Protein AF-A0AAV5AGS3-F1 (afdb_monomer_lite)

Sequence (94 aa):
MLVFDPRKRITATEALSDPYVAPYHDPQDEPIAREAFDWSFNDAELPVDSWKVMMYSEILDFHQVGDALTDPSVVPEGALAGPERRDDDEQVDN

Structure (mmCIF, N/CA/C/O backbone):
data_AF-A0AAV5AGS3-F1
#
_entry.id   AF-A0AAV5AGS3-F1
#
loop_
_atom_site.group_PDB
_atom_site.id
_atom_site.type_symbol
_atom_site.label_atom_id
_atom_site.label_alt_id
_atom_site.label_comp_id
_atom_site.label_asym_id
_atom_site.label_entity_id
_atom_site.label_seq_id
_atom_site.pdbx_PDB_ins_code
_atom_site.Cartn_x
_atom_site.Cartn_y
_atom_site.Cartn_z
_atom_site.occupancy
_atom_site.B_iso_or_equiv
_atom_site.auth_seq_id
_atom_site.auth_comp_id
_atom_site.auth_asym_id
_atom_site.auth_atom_id
_atom_site.pdbx_PDB_model_num
ATOM 1 N N . MET A 1 1 ? -0.979 -5.281 16.147 1.00 75.38 1 MET A N 1
ATOM 2 C CA . MET A 1 1 ? 0.026 -5.140 15.062 1.00 75.38 1 MET A CA 1
ATOM 3 C C . MET A 1 1 ? 1.304 -5.957 15.275 1.00 75.38 1 MET A C 1
ATOM 5 O O . MET A 1 1 ? 1.680 -6.692 14.371 1.00 75.38 1 MET A O 1
ATOM 9 N N . LEU A 1 2 ? 1.986 -5.873 16.425 1.00 89.12 2 LEU A N 1
ATOM 10 C CA . LEU A 1 2 ? 3.255 -6.588 16.651 1.00 89.12 2 LEU A CA 1
ATOM 11 C C . LEU A 1 2 ? 3.031 -8.017 17.170 1.00 89.12 2 LEU A C 1
ATOM 13 O O . LEU A 1 2 ? 3.185 -8.301 18.353 1.00 89.12 2 LEU A O 1
ATOM 17 N N . VAL A 1 3 ? 2.629 -8.912 16.269 1.00 91.06 3 VAL A N 1
ATOM 18 C CA . VAL A 1 3 ? 2.438 -10.342 16.551 1.00 91.06 3 VAL A CA 1
ATOM 19 C C . VAL A 1 3 ? 3.361 -11.152 15.642 1.00 91.06 3 VAL A C 1
ATOM 21 O O . VAL A 1 3 ? 3.487 -10.843 14.453 1.00 91.06 3 VAL A O 1
ATOM 24 N N . PHE A 1 4 ? 4.018 -12.167 16.214 1.00 91.75 4 PHE A N 1
ATOM 25 C CA . PHE A 1 4 ? 4.961 -13.029 15.492 1.00 91.75 4 PHE A CA 1
ATOM 26 C C . PHE A 1 4 ? 4.273 -13.826 14.378 1.00 91.75 4 PHE A C 1
ATOM 28 O O . PHE A 1 4 ? 4.778 -13.907 13.264 1.00 91.75 4 PHE A O 1
ATOM 35 N N . ASP A 1 5 ? 3.097 -14.379 14.672 1.00 93.50 5 ASP A N 1
ATOM 36 C CA . ASP A 1 5 ? 2.269 -15.068 13.686 1.00 93.50 5 ASP A CA 1
ATOM 37 C C . ASP A 1 5 ? 1.561 -14.039 12.781 1.00 93.50 5 ASP A C 1
ATOM 39 O O . ASP A 1 5 ? 0.729 -13.269 13.279 1.00 93.50 5 ASP A O 1
ATOM 43 N N . PRO A 1 6 ? 1.849 -14.006 11.465 1.00 91.75 6 PRO A N 1
ATOM 44 C CA . PRO A 1 6 ? 1.248 -13.040 10.551 1.00 91.75 6 PRO A CA 1
ATOM 45 C C . PRO A 1 6 ? -0.261 -13.236 10.401 1.00 91.75 6 PRO A C 1
ATOM 47 O O . PRO A 1 6 ? -0.969 -12.266 10.164 1.00 91.75 6 PRO A O 1
ATOM 50 N N . ARG A 1 7 ? -0.778 -14.456 10.594 1.00 91.75 7 ARG A N 1
ATOM 51 C CA . ARG A 1 7 ? -2.220 -14.739 10.487 1.00 91.75 7 ARG A CA 1
ATOM 52 C C . ARG A 1 7 ? -3.008 -14.228 11.687 1.00 91.75 7 ARG A C 1
ATOM 54 O O . ARG A 1 7 ? -4.218 -14.079 11.602 1.00 91.75 7 ARG A O 1
ATOM 61 N N . LYS A 1 8 ? -2.326 -13.985 12.808 1.00 91.12 8 LYS A N 1
ATOM 62 C CA . LYS A 1 8 ? -2.903 -13.397 14.026 1.00 91.12 8 LYS A CA 1
ATOM 63 C C . LYS A 1 8 ? -2.697 -11.885 14.090 1.00 91.12 8 LYS A C 1
ATOM 65 O O . LYS A 1 8 ? -3.029 -11.259 15.095 1.00 91.12 8 LYS A O 1
ATOM 70 N N . ARG A 1 9 ? -2.084 -11.296 13.062 1.00 95.88 9 ARG A N 1
ATOM 71 C CA . ARG A 1 9 ? -1.898 -9.854 12.966 1.00 95.88 9 ARG A CA 1
ATOM 72 C C . ARG A 1 9 ? -3.214 -9.220 12.530 1.00 95.88 9 ARG A C 1
ATOM 74 O O . ARG A 1 9 ? -3.815 -9.672 11.566 1.00 95.88 9 ARG A O 1
ATOM 81 N N . ILE A 1 10 ? -3.609 -8.169 13.242 1.00 93.88 10 ILE A N 1
ATOM 82 C CA . ILE A 1 10 ? -4.751 -7.326 12.880 1.00 93.88 10 ILE A CA 1
ATOM 83 C C . ILE A 1 10 ? -4.631 -6.834 11.429 1.00 93.88 10 ILE A C 1
ATOM 85 O O . ILE A 1 10 ? -3.529 -6.494 10.980 1.00 93.88 10 ILE A O 1
ATOM 89 N N . THR A 1 11 ? -5.747 -6.819 10.710 1.00 92.94 11 THR A N 1
ATOM 90 C CA . THR A 1 11 ? -5.836 -6.295 9.340 1.00 92.94 11 THR A CA 1
ATOM 91 C C . THR A 1 11 ? -5.868 -4.763 9.331 1.00 92.94 11 THR A C 1
ATOM 93 O O . THR A 1 11 ? -6.079 -4.131 10.364 1.00 92.94 11 THR A O 1
ATOM 96 N N . ALA A 1 12 ? -5.644 -4.147 8.165 1.00 91.88 12 ALA A N 1
ATOM 97 C CA . ALA A 1 12 ? -5.722 -2.690 8.032 1.00 91.88 12 ALA A CA 1
ATOM 98 C C . ALA A 1 12 ? -7.125 -2.166 8.381 1.00 91.88 12 ALA A C 1
ATOM 100 O O . ALA A 1 12 ? -7.246 -1.235 9.167 1.00 91.88 12 ALA A O 1
ATOM 101 N N . THR A 1 13 ? -8.174 -2.823 7.880 1.00 90.88 13 THR A N 1
ATOM 102 C CA . THR A 1 13 ? -9.573 -2.466 8.160 1.00 90.88 13 THR A CA 1
ATOM 103 C C . THR A 1 13 ? -9.902 -2.543 9.649 1.00 90.88 13 THR A C 1
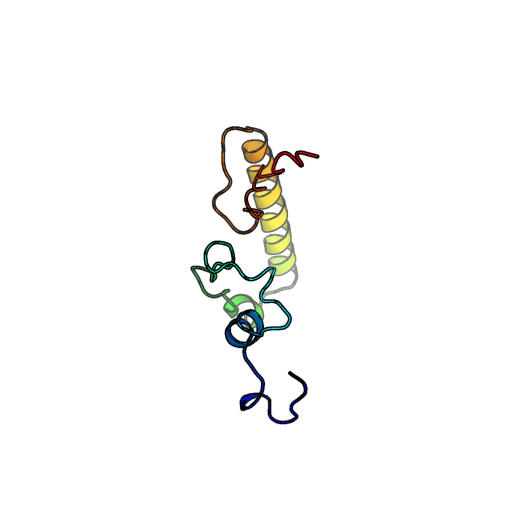ATOM 105 O O . THR A 1 13 ? -10.470 -1.613 10.203 1.00 90.88 13 THR A O 1
ATOM 108 N N . GLU A 1 14 ? -9.493 -3.616 10.332 1.00 90.38 14 GLU A N 1
ATOM 109 C CA . GLU A 1 14 ? -9.706 -3.743 11.781 1.00 90.38 14 GLU A CA 1
ATOM 110 C C . GLU A 1 14 ? -8.916 -2.695 12.578 1.00 90.38 14 GLU A C 1
ATOM 112 O O . GLU A 1 14 ? -9.384 -2.236 13.616 1.00 90.38 14 GLU A O 1
ATOM 117 N N . ALA A 1 15 ? -7.726 -2.310 12.108 1.00 91.62 15 ALA A N 1
ATOM 118 C CA . ALA A 1 15 ? -6.922 -1.275 12.750 1.00 91.62 15 ALA A CA 1
ATOM 119 C C . ALA A 1 15 ? -7.526 0.130 12.588 1.00 91.62 15 ALA A C 1
ATOM 121 O O . ALA A 1 15 ? -7.367 0.949 13.488 1.00 91.62 15 ALA A O 1
ATOM 122 N N . LEU A 1 16 ? -8.227 0.400 11.482 1.00 91.56 16 LEU A N 1
ATOM 123 C CA . LEU A 1 16 ? -8.944 1.662 11.258 1.00 91.56 16 LEU A CA 1
ATOM 124 C C . LEU A 1 16 ? -10.146 1.821 12.201 1.00 91.56 16 LEU A C 1
ATOM 126 O O . LEU A 1 16 ? -10.491 2.931 12.583 1.00 91.56 16 LEU A O 1
ATOM 130 N N . SER A 1 17 ? -10.722 0.714 12.675 1.00 90.06 17 SER A N 1
ATOM 131 C CA . SER A 1 17 ? -11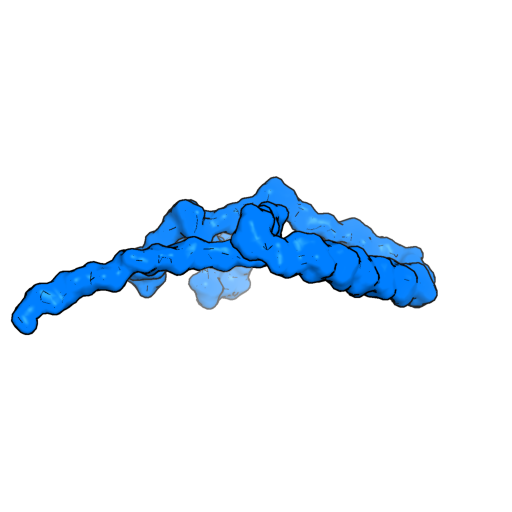.778 0.725 13.695 1.00 90.06 17 SER A CA 1
ATOM 132 C C . SER A 1 17 ? -11.260 0.800 15.145 1.00 90.06 17 SER A C 1
ATOM 134 O O . SER A 1 17 ? -12.054 0.680 16.082 1.00 90.06 17 SER A O 1
ATOM 136 N N . ASP A 1 18 ? -9.950 0.958 15.369 1.00 92.50 18 ASP A N 1
ATOM 137 C CA . ASP A 1 18 ? -9.373 1.030 16.716 1.00 92.50 18 ASP A CA 1
ATOM 138 C C . ASP A 1 18 ? -9.649 2.400 17.380 1.00 92.50 18 ASP A C 1
ATOM 140 O O . ASP A 1 18 ? -9.541 3.441 16.722 1.00 92.50 18 ASP A O 1
ATOM 144 N N . PRO A 1 19 ? -9.946 2.449 18.697 1.00 92.88 19 PRO A N 1
ATOM 145 C CA . PRO A 1 19 ? 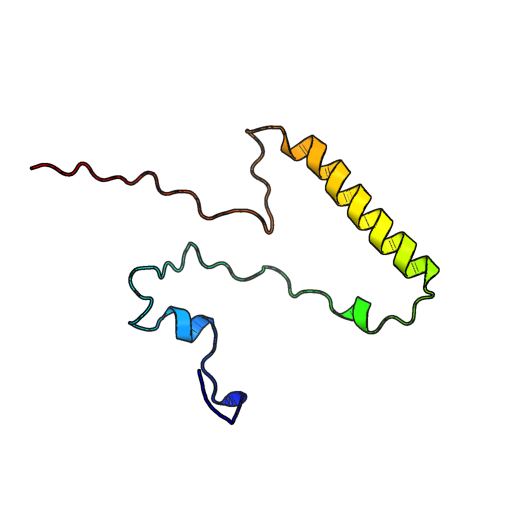-10.198 3.701 19.415 1.00 92.88 19 PRO A CA 1
ATOM 146 C C . PRO A 1 19 ? -9.100 4.760 19.272 1.00 92.88 19 PRO A C 1
ATOM 148 O O . PRO A 1 19 ? -9.379 5.948 19.417 1.00 92.88 19 PRO A O 1
ATOM 151 N N . TYR A 1 20 ? -7.858 4.350 19.004 1.00 93.31 20 TYR A N 1
ATOM 152 C CA . TYR A 1 20 ? -6.740 5.269 18.815 1.00 93.31 20 TYR A CA 1
ATOM 153 C C . TYR A 1 20 ? -6.900 6.176 17.584 1.00 93.31 20 TYR A C 1
ATOM 155 O O . TYR A 1 20 ? -6.499 7.338 17.631 1.00 93.31 20 TYR A O 1
ATOM 163 N N . VAL A 1 21 ? -7.495 5.669 16.500 1.00 91.81 21 VAL A N 1
ATOM 164 C CA . VAL A 1 21 ? -7.676 6.404 15.233 1.00 91.81 21 VAL A CA 1
ATOM 165 C C . VAL A 1 21 ? -9.114 6.873 15.007 1.00 91.81 21 VAL A C 1
ATOM 167 O O . VAL A 1 21 ? -9.381 7.552 14.022 1.00 91.81 21 VAL A O 1
ATOM 170 N N . ALA A 1 22 ? -10.020 6.596 15.950 1.00 90.81 22 ALA A N 1
ATOM 171 C CA . ALA A 1 22 ? -11.435 6.959 15.874 1.00 90.81 22 ALA A CA 1
ATOM 172 C C . ALA A 1 22 ? -11.730 8.429 15.498 1.00 90.81 22 ALA A C 1
ATOM 174 O O . ALA A 1 22 ? -12.682 8.636 14.752 1.00 90.81 22 ALA A O 1
ATOM 175 N N . PRO A 1 23 ? -10.954 9.449 15.932 1.00 93.00 23 PRO A N 1
ATOM 176 C CA . PRO A 1 23 ? -11.197 10.833 15.510 1.00 93.00 23 PRO A CA 1
ATOM 177 C C . PRO A 1 23 ? -11.011 11.092 14.007 1.00 93.00 23 PRO A C 1
ATOM 179 O O . PRO A 1 23 ? -11.498 12.102 13.513 1.00 93.00 23 PRO A O 1
ATOM 182 N N . TYR A 1 24 ? -10.292 10.218 13.301 1.00 90.50 24 TYR A N 1
ATOM 183 C CA . TYR A 1 24 ? -9.979 10.354 11.876 1.00 90.50 24 TYR A CA 1
ATOM 184 C C . TYR A 1 24 ? -10.668 9.298 11.009 1.00 90.50 24 TYR A C 1
ATOM 186 O O . TYR A 1 24 ? -10.594 9.386 9.789 1.00 90.50 24 TYR A O 1
ATOM 194 N N . HIS A 1 25 ? -11.287 8.288 11.623 1.00 90.75 25 HIS A N 1
ATOM 195 C CA . HIS A 1 25 ? -11.897 7.181 10.900 1.00 90.75 25 HIS A CA 1
ATOM 196 C C . HIS A 1 25 ? -13.191 7.634 10.215 1.00 90.75 25 HIS A C 1
ATOM 198 O O . HIS A 1 25 ? -14.152 8.014 10.892 1.00 90.75 25 HIS A O 1
ATOM 204 N N . ASP A 1 26 ? -13.228 7.547 8.885 1.00 90.25 26 ASP A N 1
ATOM 205 C CA . ASP A 1 26 ? -14.431 7.786 8.087 1.00 90.25 26 ASP A CA 1
ATOM 206 C C . ASP A 1 26 ? -14.610 6.683 7.030 1.00 90.25 26 ASP A C 1
ATOM 208 O O . ASP A 1 26 ? -13.872 6.637 6.045 1.00 90.25 26 ASP A O 1
ATOM 212 N N . PRO A 1 27 ? -15.635 5.822 7.167 1.00 86.75 27 PRO A N 1
ATOM 213 C CA . PRO A 1 27 ? -15.904 4.761 6.201 1.00 86.75 27 PRO A CA 1
ATOM 214 C C . PRO A 1 27 ? -16.188 5.233 4.767 1.00 86.75 27 PRO A C 1
ATOM 216 O O . PRO A 1 27 ? -16.103 4.421 3.848 1.00 86.75 27 PRO A O 1
ATOM 219 N N . GLN A 1 28 ? -16.592 6.491 4.557 1.00 87.06 28 GLN A N 1
ATOM 220 C CA . GLN A 1 28 ? -16.844 7.038 3.217 1.00 87.06 28 GLN A CA 1
ATOM 221 C C . GLN A 1 28 ? -15.565 7.530 2.527 1.00 87.06 28 GLN A C 1
ATOM 223 O O . GLN A 1 28 ? -15.538 7.595 1.301 1.00 87.06 28 GLN A O 1
ATOM 228 N N . ASP A 1 29 ? -14.515 7.833 3.295 1.00 89.00 29 ASP A N 1
ATOM 229 C CA . ASP A 1 29 ? -13.228 8.351 2.805 1.00 89.00 29 ASP A CA 1
ATOM 230 C C . ASP A 1 29 ? -12.121 7.274 2.792 1.00 89.00 29 ASP A C 1
ATOM 232 O O . ASP A 1 29 ? -10.950 7.534 2.525 1.00 89.00 29 ASP A O 1
ATOM 236 N N . GLU A 1 30 ? -12.494 6.018 3.057 1.00 90.62 30 GLU A N 1
ATOM 237 C CA . GLU A 1 30 ? -11.598 4.859 3.110 1.00 90.62 30 GLU A CA 1
ATOM 238 C C . GLU A 1 30 ? -11.974 3.813 2.035 1.00 90.62 30 GLU A C 1
ATOM 240 O O . GLU A 1 30 ? -12.468 2.723 2.348 1.00 90.62 30 GLU A O 1
ATOM 245 N N . PRO A 1 31 ? -11.779 4.112 0.735 1.00 91.31 31 PRO A N 1
ATOM 246 C CA . PRO A 1 31 ? -12.201 3.225 -0.339 1.00 91.31 31 PRO A CA 1
ATOM 247 C C . PRO A 1 31 ? -11.322 1.975 -0.448 1.00 91.31 31 PRO A C 1
ATOM 249 O O . PRO A 1 31 ? -10.105 1.994 -0.260 1.00 91.31 31 PRO A O 1
ATOM 252 N N . ILE A 1 32 ? -11.947 0.876 -0.866 1.00 89.75 32 ILE A N 1
ATOM 253 C CA . ILE A 1 32 ? -11.244 -0.329 -1.310 1.00 89.75 32 ILE A CA 1
ATOM 254 C C . ILE A 1 32 ? -10.980 -0.195 -2.812 1.00 89.75 32 ILE A C 1
ATOM 256 O O . ILE A 1 32 ? -11.852 0.243 -3.566 1.00 89.75 32 ILE A O 1
ATOM 260 N N . ALA A 1 33 ? -9.788 -0.592 -3.262 1.00 89.81 33 ALA A N 1
ATOM 261 C CA . ALA A 1 33 ? -9.478 -0.650 -4.686 1.00 89.81 33 ALA A CA 1
ATOM 262 C C . ALA A 1 33 ? -10.505 -1.529 -5.423 1.00 89.81 33 ALA A C 1
ATOM 264 O O . ALA A 1 33 ? -10.762 -2.664 -5.020 1.00 89.81 33 ALA A O 1
ATOM 265 N N . ARG A 1 34 ? -11.095 -0.998 -6.503 1.00 88.38 34 ARG A N 1
ATOM 266 C CA . ARG A 1 34 ? -12.131 -1.698 -7.289 1.00 88.38 34 ARG A CA 1
ATOM 267 C C . ARG A 1 34 ? -11.606 -2.995 -7.907 1.00 88.38 34 ARG A C 1
ATOM 269 O O . ARG A 1 34 ? -12.350 -3.964 -8.027 1.00 88.38 34 ARG A O 1
ATOM 276 N N . GLU A 1 35 ? -10.328 -3.007 -8.271 1.00 90.06 35 GLU A N 1
ATOM 277 C CA . GLU A 1 35 ? -9.652 -4.134 -8.902 1.00 90.06 35 GLU A CA 1
ATOM 278 C C . GLU A 1 35 ? -8.379 -4.486 -8.131 1.00 90.06 35 GLU A C 1
ATOM 280 O O . GLU A 1 35 ? -7.710 -3.621 -7.559 1.00 90.06 35 GLU A O 1
ATOM 285 N N . ALA A 1 36 ? -8.052 -5.778 -8.099 1.00 89.62 36 ALA A N 1
ATOM 286 C CA . ALA A 1 36 ? -6.777 -6.230 -7.566 1.00 89.62 36 ALA A CA 1
ATOM 287 C C . ALA A 1 36 ? -5.657 -5.838 -8.534 1.00 89.62 36 ALA A C 1
ATOM 289 O O . ALA A 1 36 ? -5.815 -5.947 -9.747 1.00 89.62 36 ALA A O 1
ATOM 290 N N . PHE A 1 37 ? -4.514 -5.423 -7.991 1.00 87.12 37 PHE A N 1
ATOM 291 C CA . PHE A 1 37 ? -3.345 -5.135 -8.812 1.00 87.12 37 PHE A CA 1
ATOM 292 C C . PHE A 1 37 ? -2.877 -6.401 -9.544 1.00 87.12 37 PHE A C 1
ATOM 294 O O . PHE A 1 37 ? -2.744 -7.463 -8.926 1.00 87.12 37 PHE A O 1
ATOM 301 N N . ASP A 1 38 ? -2.623 -6.285 -10.846 1.00 86.81 38 ASP A N 1
ATOM 302 C CA . ASP A 1 38 ? -2.146 -7.397 -11.658 1.00 86.81 38 ASP A CA 1
ATOM 303 C C . ASP A 1 38 ? -0.641 -7.629 -11.447 1.00 86.81 38 ASP A C 1
ATOM 305 O O . ASP A 1 38 ? 0.206 -6.836 -11.857 1.00 86.81 38 ASP A O 1
ATOM 309 N N . TRP A 1 39 ? -0.304 -8.748 -10.805 1.00 85.69 39 TRP A N 1
ATOM 310 C CA . TRP A 1 39 ? 1.079 -9.164 -10.554 1.00 85.69 39 TRP A CA 1
ATOM 311 C C . TRP A 1 39 ? 1.670 -10.032 -11.666 1.00 85.69 39 TRP A C 1
ATOM 313 O O . TRP A 1 39 ? 2.858 -10.349 -11.600 1.00 85.69 39 TRP A O 1
ATOM 323 N N . SER A 1 40 ? 0.8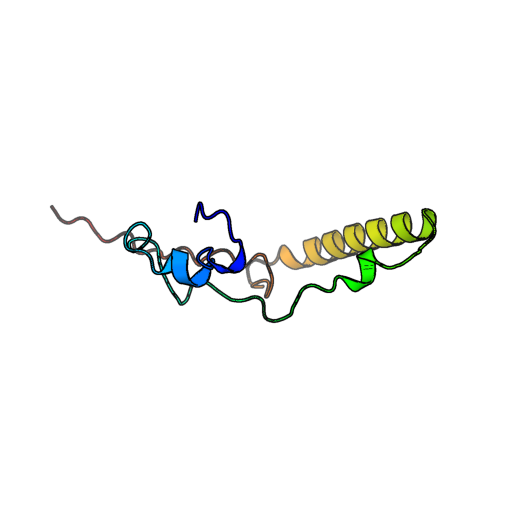87 -10.406 -12.685 1.00 81.62 40 SER A N 1
ATOM 324 C CA . SER A 1 40 ? 1.341 -11.287 -13.772 1.00 81.62 40 SER A CA 1
ATOM 325 C C . SER A 1 40 ? 2.572 -10.746 -14.506 1.00 81.62 40 SER A C 1
ATOM 327 O O . SER A 1 40 ? 3.400 -11.509 -15.000 1.00 81.62 40 SER A O 1
ATOM 329 N N . PHE A 1 41 ? 2.742 -9.425 -14.493 1.00 78.50 41 PHE A N 1
ATOM 330 C CA . PHE A 1 41 ? 3.909 -8.726 -15.006 1.00 78.50 41 PHE A CA 1
ATOM 331 C C . PHE A 1 41 ? 5.220 -9.120 -14.314 1.00 78.50 41 PHE A C 1
ATOM 333 O O . PHE A 1 41 ? 6.246 -9.231 -14.976 1.00 78.50 41 PHE A O 1
ATOM 340 N N . ASN A 1 42 ? 5.211 -9.359 -12.999 1.00 77.62 42 ASN A N 1
ATOM 341 C CA . ASN A 1 42 ? 6.428 -9.692 -12.251 1.00 77.62 42 ASN A CA 1
ATOM 342 C C . ASN A 1 42 ? 6.972 -11.085 -12.604 1.00 77.62 42 ASN A C 1
ATOM 344 O O . ASN A 1 42 ? 8.178 -11.310 -12.556 1.00 77.62 42 ASN A O 1
ATOM 348 N N . ASP A 1 43 ? 6.084 -11.999 -12.989 1.00 76.00 43 ASP A N 1
ATOM 349 C CA . ASP A 1 43 ? 6.445 -13.359 -13.387 1.00 76.00 43 ASP A CA 1
ATOM 350 C C . ASP A 1 43 ? 6.764 -13.458 -14.893 1.00 76.00 43 ASP A C 1
ATOM 352 O O . ASP A 1 43 ? 7.073 -14.537 -15.404 1.00 76.00 43 ASP A O 1
ATOM 356 N N . ALA A 1 44 ? 6.702 -12.340 -15.627 1.00 80.62 44 ALA A N 1
ATOM 357 C CA . ALA A 1 44 ? 6.971 -12.305 -17.055 1.00 80.62 44 ALA A CA 1
ATOM 358 C C . ALA A 1 44 ? 8.483 -12.313 -17.343 1.00 80.62 44 ALA A C 1
ATOM 360 O O . ALA A 1 44 ? 9.208 -11.361 -17.055 1.00 80.62 44 ALA A O 1
ATOM 361 N N . GLU A 1 45 ? 8.976 -13.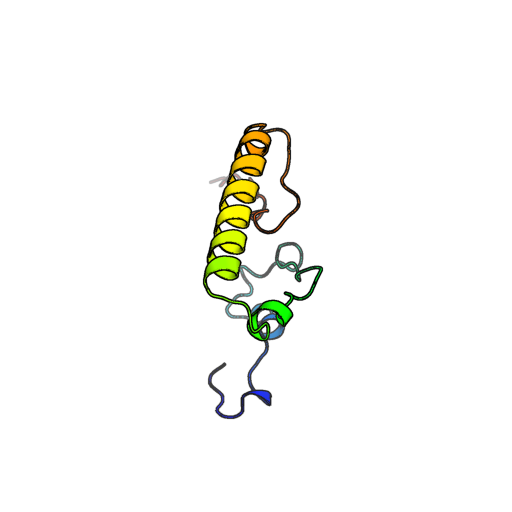361 -18.002 1.00 79.06 45 GLU A N 1
ATOM 362 C CA . GLU A 1 45 ? 10.353 -13.405 -18.505 1.00 79.06 45 GLU A CA 1
ATOM 363 C C . GLU A 1 45 ? 10.474 -12.625 -19.822 1.00 79.06 45 GLU A C 1
ATOM 365 O O . GLU A 1 45 ? 10.462 -13.186 -20.920 1.00 79.06 45 GLU A O 1
ATOM 370 N N . LEU A 1 46 ? 10.573 -11.299 -19.718 1.00 84.38 46 LEU A N 1
ATOM 371 C CA . LEU A 1 46 ? 10.743 -10.414 -20.872 1.00 84.38 46 LEU A CA 1
ATOM 372 C C . LEU A 1 46 ? 12.203 -9.945 -21.020 1.00 84.38 46 LEU A C 1
ATOM 374 O O . LEU A 1 46 ? 12.879 -9.691 -20.018 1.00 84.38 46 LEU A O 1
ATOM 378 N N . PRO A 1 47 ? 12.714 -9.780 -22.257 1.00 88.56 47 PRO A N 1
ATOM 379 C CA . PRO A 1 47 ? 14.019 -9.172 -22.497 1.00 88.56 47 PRO A CA 1
ATOM 380 C C . PRO A 1 47 ? 14.095 -7.744 -21.946 1.00 88.56 47 PRO A C 1
ATOM 382 O O . PRO A 1 47 ? 13.113 -7.003 -21.968 1.00 88.56 47 PRO A O 1
ATOM 385 N N . VAL A 1 48 ? 15.289 -7.314 -21.529 1.00 87.31 48 VAL A N 1
ATOM 386 C CA . VAL A 1 48 ? 15.535 -5.969 -20.964 1.00 87.31 48 VAL A CA 1
ATOM 387 C C . VAL A 1 48 ? 15.009 -4.845 -21.864 1.00 87.31 48 VAL A C 1
ATOM 389 O O . VAL A 1 48 ? 14.510 -3.837 -21.370 1.00 87.31 48 VAL A O 1
ATOM 392 N N . ASP A 1 49 ? 15.095 -5.000 -23.184 1.00 89.81 49 ASP A N 1
ATOM 393 C CA . ASP A 1 49 ? 14.619 -3.970 -24.108 1.00 89.81 49 ASP A CA 1
ATOM 394 C C . ASP A 1 49 ? 13.089 -3.854 -24.128 1.00 89.81 49 ASP A C 1
ATOM 396 O O . ASP A 1 49 ? 12.573 -2.744 -24.226 1.00 89.81 49 ASP A O 1
ATOM 400 N N . SER A 1 50 ? 12.357 -4.953 -23.924 1.00 86.06 50 SER A N 1
ATOM 401 C CA . SER A 1 50 ? 10.901 -4.919 -23.744 1.00 86.06 50 SER A CA 1
ATOM 402 C C . SER A 1 50 ? 10.518 -4.161 -22.471 1.00 86.06 50 SER A C 1
ATOM 404 O O . SER A 1 50 ? 9.612 -3.334 -22.507 1.00 86.06 50 SER A O 1
ATOM 406 N N . TRP A 1 51 ? 11.256 -4.356 -21.373 1.00 87.31 51 TRP A N 1
ATOM 407 C CA . TRP A 1 51 ? 11.058 -3.599 -20.129 1.00 87.31 51 TRP A CA 1
ATOM 408 C C . TRP A 1 51 ? 11.259 -2.096 -20.309 1.00 87.31 51 TRP A C 1
ATOM 410 O O . TRP A 1 51 ? 10.463 -1.301 -19.812 1.00 87.31 51 TRP A O 1
ATOM 420 N N . LYS A 1 52 ? 12.297 -1.694 -21.052 1.00 89.00 52 LYS A N 1
ATOM 421 C CA . LYS A 1 52 ? 12.540 -0.278 -21.367 1.00 89.00 52 LYS A CA 1
ATOM 422 C C . LYS A 1 52 ? 11.388 0.328 -22.159 1.00 89.00 52 LYS A C 1
ATOM 424 O O . LYS A 1 52 ? 10.998 1.453 -21.870 1.00 89.00 52 LYS A O 1
ATOM 429 N N . VAL A 1 53 ? 10.859 -0.408 -23.138 1.00 91.00 53 VAL A N 1
ATOM 430 C CA . VAL A 1 53 ? 9.728 0.056 -23.949 1.00 91.00 53 VAL A CA 1
ATOM 431 C C . VAL A 1 53 ? 8.477 0.216 -23.090 1.00 91.00 53 VAL A C 1
ATOM 433 O O . VAL A 1 53 ? 7.856 1.266 -23.175 1.00 91.00 53 VAL A O 1
ATOM 436 N N . MET A 1 54 ? 8.155 -0.754 -22.229 1.00 87.56 54 MET A N 1
ATOM 437 C CA . MET A 1 54 ? 6.974 -0.685 -21.354 1.00 87.56 54 MET A CA 1
ATOM 438 C C . MET A 1 54 ? 7.058 0.456 -20.330 1.00 87.56 54 MET A C 1
ATOM 440 O O . MET A 1 54 ? 6.091 1.180 -20.132 1.00 87.56 54 MET A O 1
ATOM 444 N N . MET A 1 55 ? 8.224 0.683 -19.714 1.00 87.50 55 MET A N 1
ATOM 445 C CA . MET A 1 55 ? 8.408 1.858 -18.848 1.00 87.50 55 MET A CA 1
ATOM 446 C C . MET A 1 55 ? 8.277 3.165 -19.628 1.00 87.50 55 MET A C 1
ATOM 448 O O . MET A 1 55 ? 7.686 4.123 -19.142 1.00 87.50 55 MET A O 1
ATOM 452 N N . TYR A 1 56 ? 8.858 3.227 -20.827 1.00 89.12 56 TYR A N 1
ATOM 453 C CA . TYR A 1 56 ? 8.794 4.432 -21.641 1.00 89.12 56 TYR A CA 1
ATOM 454 C C . TYR A 1 56 ? 7.366 4.726 -22.115 1.00 89.12 56 TYR A C 1
ATOM 456 O O . TYR A 1 56 ? 6.963 5.886 -22.084 1.00 89.12 56 TYR A O 1
ATOM 464 N N . SER A 1 57 ? 6.597 3.702 -22.502 1.00 87.88 57 SER A N 1
ATOM 465 C CA . SER A 1 57 ? 5.185 3.869 -22.855 1.00 87.88 57 SER A CA 1
ATOM 466 C C . SER A 1 57 ? 4.371 4.363 -21.666 1.00 87.88 57 SER A C 1
ATOM 468 O O . SER A 1 57 ? 3.664 5.345 -21.824 1.00 87.88 57 SER A O 1
ATOM 470 N N . GLU A 1 58 ? 4.563 3.800 -20.470 1.00 88.00 58 GLU A N 1
ATOM 471 C CA . GLU A 1 58 ? 3.855 4.252 -19.262 1.00 88.00 58 GLU A CA 1
ATOM 472 C C . GLU A 1 58 ? 4.129 5.735 -18.954 1.00 88.00 58 GLU A C 1
ATOM 474 O O . GLU A 1 58 ? 3.223 6.508 -18.648 1.00 88.00 58 GLU A O 1
ATOM 479 N N . ILE A 1 59 ? 5.386 6.172 -19.097 1.00 89.00 59 ILE A N 1
ATOM 480 C CA . ILE A 1 59 ? 5.768 7.580 -18.909 1.00 89.00 59 ILE A CA 1
ATOM 481 C C . ILE A 1 59 ? 5.106 8.480 -19.959 1.00 89.00 59 ILE A C 1
ATOM 483 O O . ILE A 1 59 ? 4.715 9.606 -19.645 1.00 89.00 59 ILE A O 1
ATOM 487 N N . LEU A 1 60 ? 5.023 8.034 -21.214 1.00 89.00 60 LEU A N 1
ATOM 488 C CA . LEU A 1 60 ? 4.354 8.796 -22.265 1.00 89.00 60 LEU A CA 1
ATOM 489 C C . LEU A 1 60 ? 2.847 8.871 -22.029 1.00 89.00 60 LEU A C 1
ATOM 491 O O . LEU A 1 60 ? 2.289 9.958 -22.159 1.00 89.00 60 LEU A O 1
ATOM 495 N N . ASP A 1 61 ? 2.217 7.762 -21.655 1.00 85.88 61 ASP A N 1
ATOM 496 C CA . ASP A 1 61 ? 0.786 7.680 -21.372 1.00 85.88 61 ASP A CA 1
ATOM 497 C C . ASP A 1 61 ? 0.426 8.598 -20.195 1.00 85.88 61 ASP A C 1
ATOM 499 O O . ASP A 1 61 ? -0.488 9.416 -20.305 1.00 85.88 61 ASP A O 1
ATOM 503 N N . PHE A 1 62 ? 1.223 8.586 -19.120 1.00 85.81 62 PHE A N 1
ATOM 504 C CA . PHE A 1 62 ? 1.050 9.498 -17.986 1.00 85.81 62 PHE A CA 1
ATOM 505 C C . PHE A 1 62 ? 1.113 10.979 -18.400 1.00 85.81 62 PHE A C 1
ATOM 507 O O . PHE A 1 62 ? 0.271 11.781 -17.994 1.00 85.81 62 PHE A O 1
ATOM 514 N N . HIS A 1 63 ? 2.082 11.361 -19.238 1.00 82.62 63 HIS A N 1
ATOM 515 C CA . HIS A 1 63 ? 2.215 12.750 -19.692 1.00 82.62 63 HIS A CA 1
ATOM 516 C C . HIS A 1 63 ? 1.177 13.156 -20.749 1.00 82.62 63 HIS A C 1
ATOM 518 O O . HIS A 1 63 ? 0.828 14.332 -20.815 1.00 82.62 63 HIS A O 1
ATOM 524 N N . GLN A 1 64 ? 0.660 12.220 -21.551 1.00 71.62 64 GLN A N 1
ATOM 525 C CA . GLN A 1 64 ? -0.454 12.481 -22.472 1.00 71.62 64 GLN A CA 1
ATOM 526 C C . GLN A 1 64 ? -1.759 12.730 -21.710 1.00 71.62 64 GLN A C 1
ATOM 528 O O . GLN A 1 64 ? -2.529 13.615 -22.077 1.00 71.62 64 GLN A O 1
ATOM 533 N N . VAL A 1 65 ? -1.983 12.004 -20.613 1.00 58.72 65 VAL A N 1
ATOM 534 C CA . VAL A 1 65 ? -3.107 12.258 -19.702 1.00 58.72 65 VAL A CA 1
ATOM 535 C C . VAL A 1 65 ? -2.919 13.584 -18.951 1.00 58.72 65 VAL A C 1
ATOM 537 O O . VAL A 1 65 ? -3.888 14.313 -18.747 1.00 58.72 65 VAL A O 1
ATOM 540 N N . GLY A 1 66 ? -1.679 13.954 -18.611 1.00 52.50 66 GLY A N 1
ATOM 541 C CA . GLY A 1 66 ? -1.346 15.220 -17.945 1.00 52.50 66 GLY A CA 1
ATOM 542 C C . GLY A 1 66 ? -1.786 16.487 -18.692 1.00 52.50 66 GLY A C 1
ATOM 543 O O . GLY A 1 66 ? -2.070 17.489 -18.042 1.00 52.50 66 GLY A O 1
ATOM 544 N N . ASP A 1 67 ? -1.916 16.442 -20.021 1.00 50.31 67 ASP A N 1
ATOM 545 C CA . ASP A 1 67 ? -2.416 17.576 -20.816 1.00 50.31 67 ASP A CA 1
ATOM 546 C C . ASP A 1 67 ? -3.954 17.712 -20.717 1.00 50.31 67 ASP A C 1
ATOM 548 O O . ASP A 1 67 ? -4.487 18.820 -20.732 1.00 50.31 67 ASP A O 1
ATOM 552 N N . ALA A 1 68 ? -4.676 16.602 -20.502 1.00 49.69 68 ALA A N 1
ATOM 553 C CA . ALA A 1 68 ? -6.130 16.573 -20.298 1.00 49.69 68 ALA A CA 1
ATOM 554 C C . ALA A 1 68 ? -6.565 16.898 -18.850 1.00 49.69 68 ALA A C 1
ATOM 556 O O . ALA A 1 68 ? -7.696 17.325 -18.633 1.00 49.69 68 ALA A O 1
ATOM 557 N N . LEU A 1 69 ? -5.675 16.738 -17.863 1.00 47.94 69 LEU A N 1
ATOM 558 C CA . LEU A 1 69 ? -5.919 17.050 -16.443 1.00 47.94 69 LEU A CA 1
ATOM 559 C C . LEU A 1 69 ? -5.729 18.538 -16.082 1.00 47.94 69 LEU A C 1
ATOM 561 O O . LEU A 1 69 ? -5.871 18.913 -14.919 1.00 47.94 69 LEU A O 1
ATOM 565 N N . THR A 1 70 ? -5.401 19.398 -17.052 1.00 49.47 70 THR A N 1
ATOM 566 C CA . THR A 1 70 ? -5.301 20.856 -16.843 1.00 49.47 70 THR A CA 1
ATOM 567 C C . THR A 1 70 ? -6.646 21.584 -16.937 1.00 49.47 70 THR A C 1
ATOM 569 O O . THR A 1 70 ? -6.703 22.793 -16.703 1.00 49.47 70 THR A O 1
ATOM 572 N N . ASP A 1 71 ? -7.736 20.864 -17.224 1.00 46.41 71 ASP A N 1
ATOM 573 C CA . ASP A 1 71 ? -9.097 21.382 -17.124 1.00 46.41 71 ASP A CA 1
ATOM 574 C C . ASP A 1 71 ? -9.612 21.234 -15.676 1.00 46.41 71 ASP A C 1
ATOM 576 O O . ASP A 1 71 ? -9.870 20.114 -15.227 1.00 46.41 71 ASP A O 1
ATOM 580 N N . PRO A 1 72 ? -9.805 22.338 -14.929 1.00 51.62 72 PRO A N 1
ATOM 581 C CA . PRO A 1 72 ? -10.294 22.296 -13.552 1.00 51.62 72 PRO A CA 1
ATOM 582 C C . PRO A 1 72 ? -11.736 21.768 -13.413 1.00 51.62 72 PRO A C 1
ATOM 584 O O . PRO A 1 72 ? -12.222 21.655 -12.289 1.00 51.62 72 PRO A O 1
ATOM 587 N N . SER A 1 73 ? -12.438 21.468 -14.513 1.00 52.31 73 SER A N 1
ATOM 588 C CA . SER A 1 73 ? -13.779 20.868 -14.503 1.00 52.31 73 SER A CA 1
ATOM 589 C C . SER A 1 73 ? -13.794 19.336 -14.591 1.00 52.31 73 SER A C 1
ATOM 591 O O . SER A 1 73 ? -14.844 18.729 -14.365 1.00 52.31 73 SER A O 1
ATOM 593 N N . VAL A 1 74 ? -12.657 18.696 -14.886 1.00 47.50 74 VAL A N 1
ATOM 594 C CA . VAL A 1 74 ? -12.569 17.238 -15.026 1.00 47.50 74 VAL A CA 1
ATOM 595 C C . VAL A 1 74 ? -12.045 16.641 -13.725 1.00 47.50 74 VAL A C 1
ATOM 597 O O . VAL A 1 74 ? -10.849 16.663 -13.453 1.00 47.50 74 VAL A O 1
ATOM 600 N N . VAL A 1 75 ? -12.948 16.088 -12.912 1.00 52.16 75 VAL A N 1
ATOM 601 C CA . VAL A 1 75 ? -12.574 15.227 -11.781 1.00 52.16 75 VAL A CA 1
ATOM 602 C C . VAL A 1 75 ? -11.914 13.954 -12.328 1.00 52.16 75 VAL A C 1
ATOM 604 O O . VAL A 1 75 ? -12.575 13.200 -13.047 1.00 52.16 75 VAL A O 1
ATOM 607 N N . PRO A 1 76 ? -10.629 13.687 -12.028 1.00 48.03 76 PRO A N 1
ATOM 608 C CA . PRO A 1 76 ? -9.995 12.446 -12.438 1.00 48.03 76 PRO A CA 1
ATOM 609 C C . PRO A 1 76 ? -10.569 11.294 -11.616 1.00 48.03 76 PRO A C 1
ATOM 611 O O . PRO A 1 76 ? -10.322 11.180 -10.416 1.00 48.03 76 PRO A O 1
ATOM 614 N N . GLU A 1 77 ? -11.338 10.421 -12.262 1.00 44.97 77 GLU A N 1
ATOM 615 C CA . GLU A 1 77 ? -11.802 9.186 -11.640 1.00 44.97 77 GLU A CA 1
ATOM 616 C C . GLU A 1 77 ? -10.643 8.175 -11.609 1.00 44.97 77 GLU A C 1
ATOM 618 O O . GLU A 1 77 ? -10.302 7.560 -12.618 1.00 44.97 77 GLU A O 1
ATOM 623 N N . GLY A 1 78 ? -9.985 8.042 -10.455 1.00 52.28 78 GLY A N 1
ATOM 624 C CA . GLY A 1 78 ? -8.839 7.150 -10.278 1.00 52.28 78 GLY A CA 1
ATOM 625 C C . GLY A 1 78 ? -8.004 7.471 -9.039 1.00 52.28 78 GLY A C 1
ATOM 626 O O . GLY A 1 78 ? -8.382 8.312 -8.229 1.00 52.28 78 GLY A O 1
ATOM 627 N N . ALA A 1 79 ? -6.856 6.798 -8.905 1.00 46.59 79 ALA A N 1
ATOM 628 C CA . ALA A 1 79 ? -5.995 6.691 -7.712 1.00 46.59 79 ALA A CA 1
ATOM 629 C C . ALA A 1 79 ? -5.441 8.003 -7.094 1.00 46.59 79 ALA A C 1
ATOM 631 O O . ALA A 1 79 ? -4.591 7.946 -6.208 1.00 46.59 79 ALA A O 1
ATOM 632 N N . LEU A 1 80 ? -5.901 9.170 -7.548 1.00 48.06 80 LEU A N 1
ATOM 633 C CA . LEU A 1 80 ? -5.525 10.499 -7.063 1.00 48.06 80 LEU A CA 1
ATOM 634 C C . LEU A 1 80 ? -6.728 11.371 -6.665 1.00 48.06 80 LEU A C 1
ATOM 636 O O . LEU A 1 80 ? -6.546 12.571 -6.459 1.00 48.06 80 LEU A O 1
ATOM 640 N N . ALA A 1 81 ? -7.935 10.810 -6.520 1.00 46.00 81 ALA A N 1
ATOM 641 C CA . ALA A 1 81 ? -8.999 11.489 -5.784 1.00 46.00 81 ALA A CA 1
ATOM 642 C C . ALA A 1 81 ? -8.544 11.632 -4.321 1.00 46.00 81 ALA A C 1
ATOM 644 O O . ALA A 1 81 ? -8.688 10.718 -3.513 1.00 46.00 81 ALA A O 1
ATOM 645 N N . GLY A 1 82 ? -7.879 12.748 -4.013 1.00 49.06 82 GLY A N 1
ATOM 646 C CA . GLY A 1 82 ? -7.615 13.141 -2.638 1.00 49.06 82 GLY A CA 1
ATOM 647 C C . GLY A 1 82 ? -8.945 13.330 -1.906 1.00 49.06 82 GLY A C 1
ATOM 648 O O . GLY A 1 82 ? -9.938 13.658 -2.563 1.00 49.06 82 GLY A O 1
ATOM 649 N N . PRO A 1 83 ? -8.975 13.136 -0.579 1.00 48.34 83 PRO A N 1
ATOM 650 C CA . PRO A 1 83 ? -10.183 13.360 0.200 1.00 48.34 83 PRO A CA 1
ATOM 651 C C . PRO A 1 83 ? -10.689 14.777 -0.079 1.00 48.34 83 PRO A C 1
ATOM 653 O O . PRO A 1 83 ? -9.911 15.740 -0.018 1.00 48.34 83 PRO A O 1
ATOM 656 N N . GLU A 1 84 ? -11.964 14.903 -0.458 1.00 52.28 84 GLU A N 1
ATOM 657 C CA . GLU A 1 84 ? -12.601 16.205 -0.632 1.00 52.28 84 GLU A CA 1
ATOM 658 C C . GLU A 1 84 ? -12.375 16.991 0.661 1.00 52.28 84 GLU A C 1
ATOM 660 O O . GLU A 1 84 ? -12.787 16.568 1.744 1.00 52.28 84 GLU A O 1
ATOM 665 N N . ARG A 1 85 ? -11.641 18.108 0.566 1.00 50.44 85 ARG A N 1
ATOM 666 C CA . ARG A 1 85 ? -11.440 19.004 1.704 1.00 50.44 85 ARG A CA 1
ATOM 667 C C . ARG A 1 85 ? -12.826 19.456 2.151 1.00 50.44 85 ARG A C 1
ATOM 669 O O . ARG A 1 85 ? -13.454 20.255 1.466 1.00 50.44 85 ARG A O 1
ATOM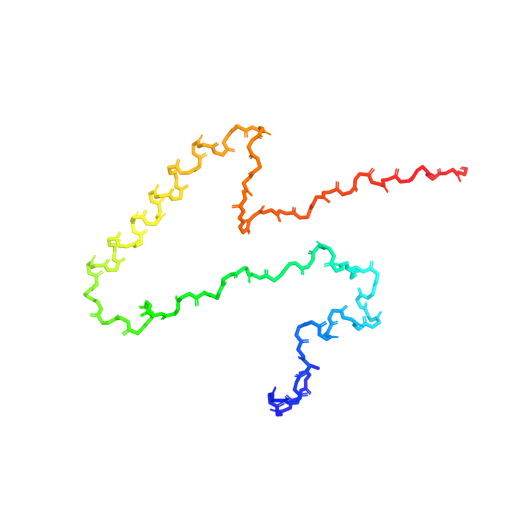 676 N N . ARG A 1 86 ? -13.307 18.905 3.266 1.00 48.34 86 ARG A N 1
ATOM 677 C CA . ARG A 1 86 ? -14.491 19.404 3.958 1.00 48.34 86 ARG A CA 1
ATOM 678 C C . ARG A 1 86 ? -14.174 20.816 4.426 1.00 48.34 86 ARG A C 1
ATOM 680 O O . ARG A 1 86 ? -13.383 20.997 5.349 1.00 48.34 86 ARG A O 1
ATOM 687 N N . ASP A 1 87 ? -14.758 21.798 3.751 1.00 45.50 87 ASP A N 1
ATOM 688 C CA . ASP A 1 87 ? -14.744 23.211 4.135 1.00 45.50 87 ASP A CA 1
ATOM 689 C C . ASP A 1 87 ? -15.687 23.442 5.335 1.00 45.50 87 ASP A C 1
ATOM 691 O O . ASP A 1 87 ? -16.568 24.300 5.302 1.00 45.50 87 ASP A O 1
ATOM 695 N N . ASP A 1 88 ? -15.498 22.669 6.406 1.00 50.47 88 ASP A N 1
ATOM 696 C CA . ASP A 1 88 ? -16.264 22.768 7.647 1.00 50.47 88 ASP A CA 1
ATOM 697 C C . ASP A 1 88 ? -15.405 23.447 8.732 1.00 50.47 88 ASP A C 1
ATOM 699 O O . ASP A 1 88 ? -15.266 22.941 9.845 1.00 50.47 88 ASP A O 1
ATOM 703 N N . ASP A 1 89 ? -14.799 24.601 8.419 1.00 45.97 89 ASP A N 1
ATOM 704 C CA . ASP A 1 89 ? -14.313 25.517 9.461 1.00 45.97 89 ASP A CA 1
ATOM 705 C C . ASP A 1 89 ? -15.534 26.208 10.083 1.00 45.97 89 ASP A C 1
ATOM 707 O O . ASP A 1 89 ? -15.989 27.288 9.691 1.00 45.97 89 ASP A O 1
ATOM 711 N N . GLU A 1 90 ? -16.098 25.489 11.047 1.00 50.31 90 GLU A N 1
ATOM 712 C CA . GLU A 1 90 ? -17.138 25.905 11.967 1.00 50.31 90 GLU A CA 1
ATOM 713 C C . GLU A 1 90 ? -16.742 27.237 12.625 1.00 50.31 90 GLU A C 1
ATOM 715 O O . GLU A 1 90 ? -15.672 27.387 13.221 1.00 50.31 90 GLU A O 1
ATOM 720 N N . GLN A 1 91 ? -17.625 28.229 12.485 1.00 50.03 91 GLN A N 1
ATOM 721 C CA . GLN A 1 91 ? -17.568 29.503 13.192 1.00 50.03 91 GLN A CA 1
ATOM 722 C C . GLN A 1 91 ? -17.345 29.262 14.687 1.00 50.03 91 GLN A C 1
ATOM 724 O O . GLN A 1 91 ? -18.250 28.837 15.402 1.00 50.03 91 GLN A O 1
ATOM 729 N N . VAL A 1 92 ? -16.142 29.578 15.165 1.00 49.53 92 VAL A N 1
ATOM 730 C CA . VAL A 1 92 ? -15.857 29.641 16.596 1.00 49.53 92 VAL A CA 1
ATOM 731 C C . VAL A 1 92 ? -16.472 30.935 17.124 1.00 49.53 92 VAL A C 1
ATOM 733 O O . VAL A 1 92 ? -15.868 32.005 17.052 1.00 49.53 92 VAL A O 1
ATOM 736 N N . ASP A 1 93 ? -17.709 30.835 17.599 1.00 49.47 93 ASP A N 1
ATOM 737 C CA . ASP A 1 93 ? -18.393 31.892 18.337 1.00 49.47 93 ASP A CA 1
ATOM 738 C C . ASP A 1 93 ? -17.858 31.899 19.780 1.00 49.47 93 ASP A C 1
ATOM 740 O O . ASP A 1 93 ? -18.096 30.955 20.541 1.00 49.47 93 ASP A O 1
ATOM 744 N N . ASN A 1 94 ? -17.091 32.934 20.143 1.00 45.09 94 ASN A N 1
ATOM 745 C CA . ASN A 1 94 ? -16.907 33.370 21.534 1.00 45.09 94 ASN A CA 1
ATOM 746 C C . ASN A 1 94 ? -16.474 34.837 21.639 1.00 45.09 94 ASN A C 1
ATOM 748 O O . ASN A 1 94 ? -15.329 35.148 21.236 1.00 45.09 94 ASN A O 1
#

Foldseek 3Di:
DPDPDPVPDDDPVRVLVDPVNVVPRDPVQDDDDPDDDDPVVVVDPDDPVVVVVVVVVVVVVVVVVVVVVVPPVDDDPDDPPDPDPPPCPDPPDD

Organism: NCBI:txid1419009

InterPro domains:
  IPR011009 Protein kinase-like domain superfamily [SSF56112] (1-63)

Radius of gyration: 20.75 Å; chains: 1; bounding box: 34×48×46 Å

Secondary structure (DSSP, 8-state):
---SSGGGSPPHHHHHTSTTTTTT--TTS-PPPSS----TTTT----HHHHHHHHHHHHHHHHHHHHHTT-TT----STT-PPP----------

pLDDT: mean 75.77, std 18.61, range [44.97, 95.88]